Protein AF-A0A527HDG5-F1 (afdb_monomer_lite)

Sequence (61 aa):
MSSTGVSFVSSSDFRQIAVRKDSGKAERLFRAAVSAFCSLTRPSRREIGQLEDLTLPLFND

Structure (mmCIF, N/CA/C/O backbone):
data_AF-A0A527HDG5-F1
#
_entry.id   AF-A0A527HDG5-F1
#
loop_
_atom_site.group_PDB
_atom_site.id
_atom_site.type_symbol
_atom_site.label_atom_id
_atom_site.label_alt_id
_atom_site.label_comp_id
_atom_site.label_asym_id
_atom_site.label_entity_id
_atom_site.label_seq_id
_atom_site.pdbx_PDB_ins_code
_atom_site.Cartn_x
_atom_site.Cartn_y
_atom_site.Cartn_z
_atom_site.occupancy
_atom_site.B_iso_or_equiv
_atom_site.auth_seq_id
_atom_site.auth_comp_id
_atom_site.auth_asym_id
_atom_site.auth_atom_id
_atom_site.pdbx_PDB_model_num
ATOM 1 N N . MET A 1 1 ? -33.287 8.147 -2.079 1.00 40.28 1 MET A N 1
ATOM 2 C CA . MET A 1 1 ? -32.593 6.906 -1.669 1.00 40.28 1 MET A CA 1
ATOM 3 C C . MET A 1 1 ? -32.053 6.296 -2.950 1.00 40.28 1 MET A C 1
ATOM 5 O O . MET A 1 1 ? -32.839 5.929 -3.803 1.00 40.28 1 MET A O 1
ATOM 9 N N . SER A 1 2 ? -30.809 6.624 -3.283 1.00 51.94 2 SER A N 1
ATOM 10 C CA . SER A 1 2 ? -29.638 5.750 -3.102 1.00 51.94 2 SER A CA 1
ATOM 11 C C . SER A 1 2 ? -29.418 4.884 -4.334 1.00 51.94 2 SER A C 1
ATOM 13 O O . SER A 1 2 ? -30.202 3.984 -4.589 1.00 51.94 2 SER A O 1
ATOM 15 N N . SER A 1 3 ? -28.343 5.173 -5.061 1.00 42.59 3 SER A N 1
ATOM 16 C CA . SER A 1 3 ? -27.503 4.170 -5.720 1.00 42.59 3 SER A CA 1
ATOM 17 C C . SER A 1 3 ? -26.249 4.882 -6.207 1.00 42.59 3 SER A C 1
ATOM 19 O O . SER A 1 3 ? -26.133 5.297 -7.357 1.00 42.59 3 SER A O 1
ATOM 21 N N . THR A 1 4 ? -25.326 5.108 -5.274 1.00 50.81 4 THR A N 1
ATOM 22 C CA . THR A 1 4 ? -23.953 5.493 -5.588 1.00 50.81 4 THR A CA 1
ATOM 23 C C . THR A 1 4 ? -23.355 4.320 -6.357 1.00 50.81 4 THR A C 1
ATOM 25 O O . THR A 1 4 ? -23.212 3.234 -5.799 1.00 50.81 4 THR A O 1
ATOM 28 N N . GLY A 1 5 ? -23.114 4.505 -7.656 1.00 47.88 5 GLY A N 1
ATOM 29 C CA . GLY A 1 5 ? -22.577 3.475 -8.537 1.00 47.88 5 GLY A CA 1
ATOM 30 C C . GLY A 1 5 ? -21.194 3.043 -8.068 1.00 47.88 5 GLY A C 1
ATOM 31 O O . GLY A 1 5 ? -20.200 3.694 -8.371 1.00 47.88 5 GLY A O 1
ATOM 32 N N . VAL A 1 6 ? -21.136 1.950 -7.312 1.00 48.94 6 VAL A N 1
ATOM 33 C CA . VAL A 1 6 ? -19.884 1.265 -7.010 1.00 48.94 6 VAL A CA 1
ATOM 34 C C . VAL A 1 6 ? -19.517 0.495 -8.273 1.00 48.94 6 VAL A C 1
ATOM 36 O O . VAL A 1 6 ? -20.060 -0.573 -8.545 1.00 48.94 6 VAL A O 1
ATOM 39 N N . SER A 1 7 ? -18.639 1.060 -9.098 1.00 53.31 7 SER A N 1
ATOM 40 C CA . SER A 1 7 ? -17.985 0.303 -10.162 1.00 53.31 7 SER A CA 1
ATOM 41 C C . SER A 1 7 ? -17.073 -0.727 -9.498 1.00 53.31 7 SER A C 1
ATOM 43 O O . SER A 1 7 ? -16.005 -0.383 -8.990 1.00 53.31 7 SER A O 1
ATOM 45 N N . PHE A 1 8 ? -17.529 -1.979 -9.439 1.00 52.25 8 PHE A N 1
ATOM 46 C CA . PHE A 1 8 ? -16.743 -3.096 -8.928 1.00 52.25 8 PHE A CA 1
ATOM 47 C C . PHE A 1 8 ? -15.552 -3.320 -9.858 1.00 52.25 8 PHE A C 1
ATOM 49 O O . PHE A 1 8 ? -15.711 -3.809 -10.974 1.00 52.25 8 PHE A O 1
ATOM 56 N N . VAL A 1 9 ? -14.363 -2.927 -9.406 1.00 58.22 9 VAL A N 1
ATOM 57 C CA . VAL A 1 9 ? -13.118 -3.204 -10.124 1.00 58.22 9 VAL A CA 1
ATOM 58 C C . VAL A 1 9 ? -12.918 -4.719 -10.135 1.00 58.22 9 VAL A C 1
ATOM 60 O O . VAL A 1 9 ? -12.870 -5.348 -9.076 1.00 58.22 9 VAL A O 1
ATOM 63 N N . SER A 1 10 ? -12.851 -5.325 -11.322 1.00 59.59 10 SER A N 1
ATOM 64 C CA . SER A 1 10 ? -12.679 -6.768 -11.465 1.00 59.59 10 SER A CA 1
ATOM 65 C C . SER A 1 10 ? -11.207 -7.139 -11.309 1.00 59.59 10 SER A C 1
ATOM 67 O O . SER A 1 10 ? -10.307 -6.395 -11.699 1.00 59.59 10 SER A O 1
ATOM 69 N N . SER A 1 11 ? -10.926 -8.347 -10.816 1.00 56.84 11 SER A N 1
ATOM 70 C CA . SER A 1 11 ? -9.563 -8.907 -10.809 1.00 56.84 11 SER A CA 1
ATOM 71 C C . SER A 1 11 ? -8.916 -8.899 -12.204 1.00 56.84 11 SER A C 1
ATOM 73 O O . SER A 1 11 ? -7.693 -8.821 -12.335 1.00 56.84 11 SER A O 1
ATOM 75 N N . SER A 1 12 ? -9.737 -8.928 -13.256 1.00 57.44 12 SER A N 1
ATOM 76 C CA . SER A 1 12 ? -9.300 -8.830 -14.649 1.00 57.44 12 SER A CA 1
ATOM 77 C C . SER A 1 12 ? -8.729 -7.453 -15.000 1.00 57.44 12 SER A C 1
ATOM 79 O O . SER A 1 12 ? -7.734 -7.388 -15.725 1.00 57.44 12 SER A O 1
ATOM 81 N N . ASP A 1 13 ? -9.269 -6.374 -14.429 1.00 56.56 13 ASP A N 1
ATOM 82 C CA . ASP A 1 13 ? -8.742 -5.019 -14.617 1.00 56.56 13 ASP A CA 1
ATOM 83 C C . ASP A 1 13 ? -7.317 -4.925 -14.053 1.00 56.56 13 ASP A C 1
ATOM 85 O O . ASP A 1 13 ? -6.404 -4.450 -14.729 1.00 56.56 13 ASP A O 1
ATOM 89 N N . PHE A 1 14 ? -7.069 -5.516 -12.878 1.00 59.38 14 PHE A N 1
ATOM 90 C CA . PHE A 1 14 ? -5.730 -5.593 -12.276 1.00 59.38 14 PHE A CA 1
ATOM 91 C C . PHE A 1 14 ? -4.749 -6.480 -13.054 1.00 59.38 14 PHE A C 1
ATOM 93 O O . PHE A 1 14 ? -3.545 -6.212 -13.081 1.00 59.38 14 PHE A O 1
ATOM 100 N N . ARG A 1 15 ? -5.230 -7.519 -13.742 1.00 58.66 15 ARG A N 1
ATOM 101 C CA . ARG A 1 15 ? -4.373 -8.319 -14.633 1.00 58.66 15 ARG A CA 1
ATOM 102 C C . ARG A 1 15 ? -3.929 -7.516 -15.852 1.00 58.66 15 ARG A C 1
ATOM 104 O O . ARG A 1 15 ? -2.773 -7.619 -16.248 1.00 58.66 15 ARG A O 1
ATOM 111 N N . GLN A 1 16 ? -4.797 -6.675 -16.411 1.00 55.97 16 GLN A N 1
ATOM 112 C CA . GLN A 1 16 ? -4.461 -5.829 -17.561 1.00 55.97 16 GLN A CA 1
ATOM 113 C C . GLN A 1 16 ? -3.416 -4.753 -17.211 1.00 55.97 16 GLN A C 1
ATOM 115 O O . GLN A 1 16 ? -2.555 -4.413 -18.024 1.00 55.97 16 GLN A O 1
ATOM 120 N N . ILE A 1 17 ? -3.449 -4.287 -15.962 1.00 54.62 17 ILE A N 1
ATOM 121 C CA . ILE A 1 17 ? -2.453 -3.418 -15.327 1.00 54.62 17 ILE A CA 1
ATOM 122 C C . ILE A 1 17 ? -1.064 -4.081 -15.270 1.00 54.62 17 ILE A C 1
ATOM 124 O O . ILE A 1 17 ? -0.072 -3.423 -15.580 1.00 54.62 17 ILE A O 1
ATOM 128 N N . ALA A 1 18 ? -0.993 -5.371 -14.930 1.00 55.16 18 ALA A N 1
ATOM 129 C CA . ALA A 1 18 ? 0.258 -6.131 -14.848 1.00 55.16 18 ALA A CA 1
ATOM 130 C C . ALA A 1 18 ? 0.861 -6.500 -16.220 1.00 55.16 18 ALA A C 1
ATOM 132 O O . ALA A 1 18 ? 2.061 -6.757 -16.317 1.00 55.16 18 ALA A O 1
ATOM 133 N N . VAL A 1 19 ? 0.040 -6.537 -17.277 1.00 56.38 19 VAL A N 1
ATOM 134 C CA . VAL A 1 19 ? 0.441 -6.973 -18.628 1.00 56.38 19 VAL A CA 1
ATOM 135 C C . VAL A 1 19 ? 1.090 -5.852 -19.451 1.00 56.38 19 VAL A C 1
ATOM 137 O O . VAL A 1 19 ? 1.901 -6.142 -20.332 1.00 56.38 19 VAL A O 1
ATOM 140 N N . ARG A 1 20 ? 0.817 -4.570 -19.159 1.00 55.12 20 ARG A N 1
ATOM 141 C CA . ARG A 1 20 ? 1.495 -3.434 -19.817 1.00 55.12 20 ARG A CA 1
ATOM 142 C C . ARG A 1 20 ? 2.875 -3.207 -19.191 1.00 55.12 20 ARG A C 1
ATOM 144 O O . ARG A 1 20 ? 3.080 -2.417 -18.280 1.00 55.12 20 ARG A O 1
ATOM 151 N N . LYS A 1 21 ? 3.786 -4.037 -19.676 1.00 53.06 21 LYS A N 1
ATOM 152 C CA . LYS A 1 21 ? 5.180 -4.260 -19.313 1.00 53.06 21 LYS A CA 1
ATOM 153 C C . LYS A 1 21 ? 6.085 -3.150 -19.862 1.00 53.06 21 LYS A C 1
ATOM 155 O O . LYS A 1 21 ? 6.766 -3.429 -20.823 1.00 53.06 21 LYS A O 1
ATOM 160 N N . ASP A 1 22 ? 6.122 -1.959 -19.264 1.00 53.78 22 ASP A N 1
ATOM 161 C CA . ASP A 1 22 ? 7.235 -0.995 -19.485 1.00 53.78 22 ASP A CA 1
ATOM 162 C C . ASP A 1 22 ? 7.436 -0.002 -18.326 1.00 53.78 22 ASP A C 1
ATOM 164 O O . ASP A 1 22 ? 8.020 1.068 -18.459 1.00 53.78 22 ASP A O 1
ATOM 168 N N . SER A 1 23 ? 6.993 -0.388 -17.137 1.00 56.72 23 SER A N 1
ATOM 169 C CA . SER A 1 23 ? 7.222 0.343 -15.902 1.00 56.72 23 SER A CA 1
ATOM 170 C C . SER A 1 23 ? 7.797 -0.603 -14.850 1.00 56.72 23 SER A C 1
ATOM 172 O O . SER A 1 23 ? 7.427 -1.783 -14.756 1.00 56.72 23 SER A O 1
ATOM 174 N N . GLY A 1 24 ? 8.810 -0.126 -14.130 1.00 72.31 24 GLY A N 1
ATOM 175 C CA . GLY A 1 24 ? 9.686 -0.952 -13.299 1.00 72.31 24 GLY A CA 1
ATOM 176 C C . GLY A 1 24 ? 8.978 -1.715 -12.172 1.00 72.31 24 GLY A C 1
ATOM 177 O O . GLY A 1 24 ? 7.794 -1.534 -11.887 1.00 72.31 24 GLY A O 1
ATOM 178 N N . LYS A 1 25 ? 9.741 -2.569 -11.474 1.00 75.50 25 LYS A N 1
ATOM 179 C CA . LYS A 1 25 ? 9.293 -3.28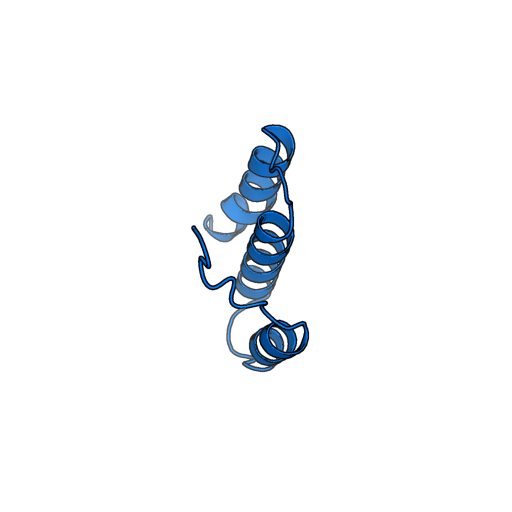6 -10.261 1.00 75.50 25 LYS A CA 1
ATOM 180 C C . LYS A 1 25 ? 8.634 -2.339 -9.246 1.00 75.50 25 LYS A C 1
ATOM 182 O O . LYS A 1 25 ? 7.637 -2.717 -8.637 1.00 75.50 25 LYS A O 1
ATOM 187 N N . ALA A 1 26 ? 9.165 -1.121 -9.124 1.00 76.38 26 ALA A N 1
ATOM 188 C CA . ALA A 1 26 ? 8.625 -0.061 -8.284 1.00 76.38 26 ALA A CA 1
ATOM 189 C C . ALA A 1 26 ? 7.172 0.289 -8.641 1.00 76.38 26 ALA A C 1
ATOM 191 O O . ALA A 1 26 ? 6.300 0.197 -7.785 1.00 76.38 26 ALA A O 1
ATOM 192 N N . GLU A 1 27 ? 6.863 0.571 -9.911 1.00 77.94 27 GLU A N 1
ATOM 193 C CA . GLU A 1 27 ? 5.492 0.918 -10.311 1.00 77.94 27 GLU A CA 1
ATOM 194 C C . GLU A 1 27 ? 4.506 -0.229 -10.039 1.00 77.94 27 GLU A C 1
ATOM 196 O O . GLU A 1 27 ? 3.381 -0.006 -9.587 1.00 77.94 27 GLU A O 1
ATOM 201 N N . ARG A 1 28 ? 4.927 -1.478 -10.269 1.00 77.75 28 ARG A N 1
ATOM 202 C CA . ARG A 1 28 ? 4.069 -2.642 -9.996 1.00 77.75 28 ARG A CA 1
ATOM 203 C C . ARG A 1 28 ? 3.770 -2.792 -8.508 1.00 77.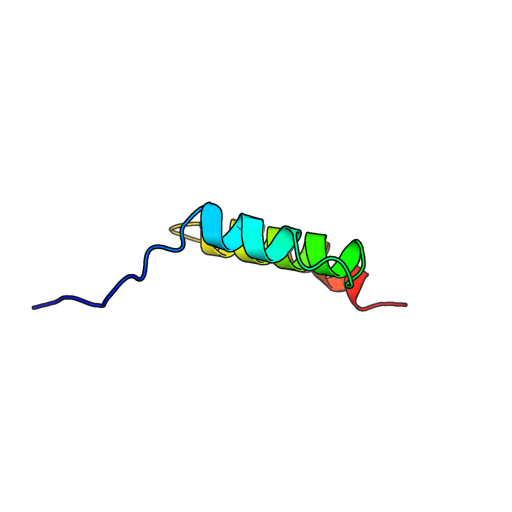75 28 ARG A C 1
ATOM 205 O O . ARG A 1 28 ? 2.625 -3.066 -8.157 1.00 77.75 28 ARG A O 1
ATOM 212 N N . LEU A 1 29 ? 4.773 -2.602 -7.650 1.00 80.62 29 LEU A N 1
ATOM 213 C CA . LEU A 1 29 ? 4.597 -2.637 -6.197 1.00 80.62 29 LEU A CA 1
ATOM 214 C C . LEU A 1 29 ? 3.712 -1.488 -5.714 1.00 80.62 29 LEU A C 1
ATOM 216 O O . LEU A 1 29 ? 2.783 -1.732 -4.950 1.00 80.62 29 LEU A O 1
ATOM 220 N N . PHE A 1 30 ? 3.925 -0.276 -6.231 1.00 82.19 30 PHE A N 1
ATOM 221 C CA . PHE A 1 30 ? 3.090 0.885 -5.935 1.00 82.19 30 PHE A CA 1
ATOM 222 C C . PHE A 1 30 ? 1.617 0.619 -6.272 1.00 82.19 30 PHE A C 1
ATOM 224 O O . PHE A 1 30 ? 0.737 0.753 -5.423 1.00 82.19 30 PHE A O 1
ATOM 231 N N . ARG A 1 31 ? 1.338 0.152 -7.496 1.00 80.25 31 ARG A N 1
ATOM 232 C CA . ARG A 1 31 ? -0.033 -0.145 -7.941 1.00 80.25 31 ARG A CA 1
ATOM 233 C C . ARG A 1 31 ? -0.670 -1.264 -7.127 1.00 80.25 31 ARG A C 1
ATOM 235 O O . ARG A 1 31 ? -1.844 -1.153 -6.782 1.00 80.25 31 ARG A O 1
ATOM 242 N N . ALA A 1 32 ? 0.077 -2.314 -6.790 1.00 80.69 32 ALA A N 1
ATOM 243 C CA . ALA A 1 32 ? -0.424 -3.397 -5.947 1.00 80.69 32 ALA A CA 1
ATOM 244 C C . ALA A 1 32 ? -0.768 -2.909 -4.529 1.00 80.69 32 ALA A C 1
ATOM 246 O O . ALA A 1 32 ? -1.844 -3.229 -4.026 1.00 80.69 32 ALA A O 1
ATOM 247 N N . ALA A 1 33 ? 0.096 -2.094 -3.919 1.00 83.25 33 ALA A N 1
ATOM 248 C CA . ALA A 1 33 ? -0.110 -1.543 -2.581 1.00 83.25 33 ALA A CA 1
ATOM 249 C C . ALA A 1 33 ? -1.353 -0.644 -2.514 1.00 83.25 33 ALA A C 1
ATOM 251 O O . ALA A 1 33 ? -2.206 -0.836 -1.649 1.00 83.25 33 ALA A O 1
ATOM 252 N N . VAL A 1 34 ? -1.511 0.271 -3.479 1.00 84.69 34 VAL A N 1
ATOM 253 C CA . VAL A 1 34 ? -2.694 1.144 -3.586 1.00 84.69 34 VAL A CA 1
ATOM 254 C C . VAL A 1 34 ? -3.971 0.320 -3.770 1.00 84.69 34 VAL A C 1
ATOM 256 O O . VAL A 1 34 ? -4.980 0.575 -3.118 1.00 84.69 34 VAL A O 1
ATOM 259 N N . SER A 1 35 ? -3.925 -0.714 -4.613 1.00 81.50 35 SER A N 1
ATOM 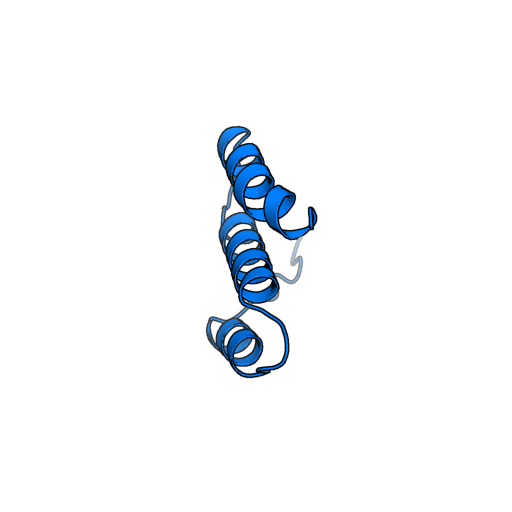260 C CA . SER A 1 35 ? -5.081 -1.580 -4.882 1.00 81.50 35 SER A CA 1
ATOM 261 C C . SER A 1 35 ? -5.503 -2.390 -3.653 1.00 81.50 35 SER A C 1
ATOM 263 O O . SER A 1 35 ? -6.695 -2.501 -3.354 1.00 81.50 35 SER A O 1
ATOM 265 N N . ALA A 1 36 ? -4.530 -2.936 -2.919 1.00 81.88 36 ALA A N 1
ATOM 266 C CA . ALA A 1 36 ? -4.769 -3.656 -1.675 1.00 81.88 36 ALA A CA 1
ATOM 267 C C . ALA A 1 36 ? -5.346 -2.727 -0.597 1.00 81.88 36 ALA A C 1
ATOM 269 O O . ALA A 1 36 ? -6.354 -3.067 0.019 1.00 81.88 36 ALA A O 1
ATOM 270 N N . PHE A 1 37 ? -4.779 -1.527 -0.435 1.00 83.00 37 PHE A N 1
ATOM 271 C CA . PHE A 1 37 ? -5.267 -0.525 0.512 1.00 83.00 37 PHE A CA 1
ATOM 272 C C . PHE A 1 37 ? -6.708 -0.088 0.205 1.00 83.00 37 PHE A C 1
ATOM 274 O O . PHE A 1 37 ? -7.554 -0.081 1.096 1.00 83.00 37 PHE A O 1
ATOM 281 N N . CYS A 1 38 ? -7.029 0.202 -1.061 1.00 81.19 38 CYS A N 1
ATOM 282 C CA . CYS A 1 38 ? -8.388 0.570 -1.476 1.00 81.19 38 CYS A CA 1
ATOM 283 C C . CYS A 1 38 ? -9.412 -0.569 -1.338 1.00 81.19 38 CYS A C 1
ATOM 285 O O . CYS A 1 38 ? -10.612 -0.303 -1.337 1.00 81.19 38 CYS A O 1
ATOM 287 N N . SER A 1 39 ? -8.967 -1.822 -1.205 1.00 82.06 39 SER A N 1
ATOM 288 C CA . SER A 1 39 ? -9.853 -2.968 -0.958 1.00 82.06 39 SER A CA 1
ATOM 289 C C . SER A 1 39 ? -10.273 -3.092 0.514 1.00 82.06 39 SER A C 1
ATOM 291 O O . SER A 1 39 ? -11.153 -3.889 0.844 1.00 82.06 39 SER A O 1
ATOM 293 N N . LEU A 1 40 ? -9.672 -2.308 1.416 1.00 82.81 40 LEU A N 1
ATOM 294 C CA . LEU A 1 40 ? -10.032 -2.289 2.830 1.00 82.81 40 LEU A CA 1
ATOM 295 C C . LEU A 1 40 ? -11.320 -1.485 3.041 1.00 82.81 40 LEU A C 1
ATOM 297 O O . LEU A 1 40 ? -11.379 -0.284 2.796 1.00 82.81 40 LEU A O 1
ATOM 301 N N . THR A 1 41 ? -12.353 -2.132 3.577 1.00 82.38 41 THR A N 1
ATOM 302 C CA . THR A 1 41 ? -13.656 -1.506 3.871 1.00 82.38 41 THR A CA 1
ATOM 303 C C . THR A 1 41 ? -13.593 -0.453 4.983 1.00 82.38 41 THR A C 1
ATOM 305 O O . THR A 1 41 ? -14.455 0.423 5.053 1.00 82.38 41 THR A O 1
ATOM 308 N N . ARG A 1 42 ? -12.566 -0.512 5.842 1.00 84.50 42 ARG A N 1
ATOM 309 C CA . ARG A 1 42 ? -12.197 0.520 6.822 1.00 84.50 42 ARG A CA 1
ATOM 310 C C . ARG A 1 42 ? -10.673 0.569 6.975 1.00 84.50 42 ARG A C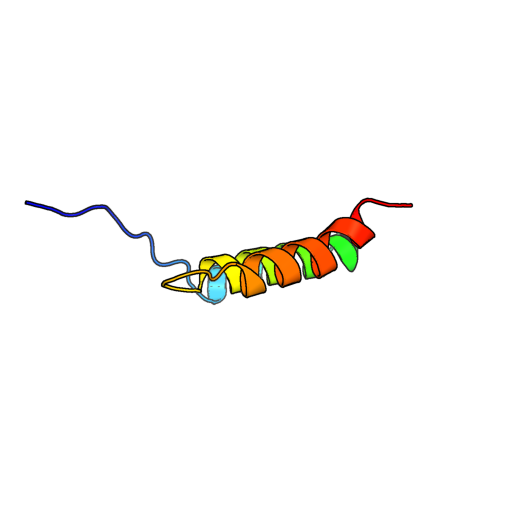 1
ATOM 312 O O . ARG A 1 42 ? -10.134 -0.180 7.792 1.00 84.50 42 ARG A O 1
ATOM 319 N N . PRO A 1 43 ? -9.964 1.418 6.216 1.00 75.00 43 PRO A N 1
ATOM 320 C CA . PRO A 1 43 ? -8.529 1.573 6.394 1.00 75.00 43 PRO A CA 1
ATOM 321 C C . PRO A 1 43 ? -8.238 2.103 7.802 1.00 75.00 43 PRO A C 1
ATOM 323 O O . PRO A 1 43 ? -8.846 3.070 8.266 1.00 75.00 43 PRO A O 1
ATOM 326 N N . SER A 1 44 ? -7.323 1.438 8.505 1.00 84.50 44 SER A N 1
ATOM 327 C CA . SER A 1 44 ? -6.865 1.874 9.824 1.00 84.50 44 SER A CA 1
ATOM 328 C C . SER A 1 44 ? -5.615 2.741 9.691 1.00 84.50 44 SER A C 1
ATOM 330 O O . SER A 1 44 ? -4.909 2.688 8.685 1.00 84.50 44 SER A O 1
ATOM 332 N N . ARG A 1 45 ? -5.282 3.496 10.744 1.00 85.25 45 ARG A N 1
ATOM 333 C CA . ARG A 1 45 ? -4.049 4.303 10.791 1.00 85.25 45 ARG A CA 1
ATOM 334 C C . ARG A 1 45 ? -2.782 3.470 10.550 1.00 85.25 45 ARG A C 1
ATOM 336 O O . ARG A 1 45 ? -1.801 3.983 10.033 1.00 85.25 45 ARG A O 1
ATOM 343 N N . ARG A 1 46 ? -2.829 2.183 10.905 1.00 85.62 46 ARG A N 1
ATOM 344 C CA . ARG A 1 46 ? -1.749 1.219 10.680 1.00 85.62 46 ARG A CA 1
ATOM 345 C C . ARG A 1 46 ? -1.586 0.869 9.198 1.00 85.62 46 ARG A C 1
ATOM 347 O O . ARG A 1 46 ? -0.466 0.866 8.713 1.00 85.62 46 ARG A O 1
ATOM 354 N N . GLU A 1 47 ? -2.686 0.647 8.486 1.00 83.62 47 GLU A N 1
ATOM 355 C CA . GLU A 1 47 ? -2.673 0.324 7.049 1.00 83.62 47 GLU 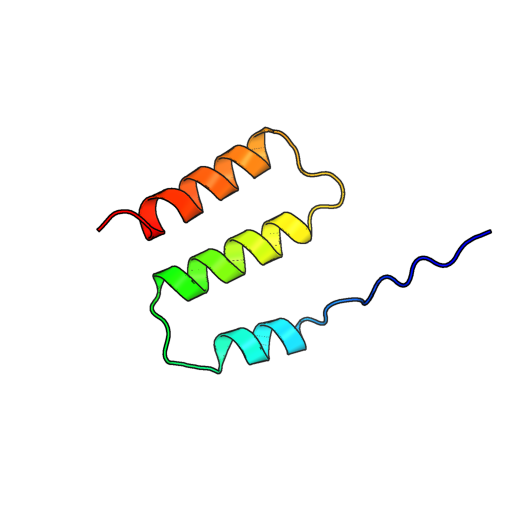A CA 1
ATOM 356 C C . GLU A 1 47 ? -2.195 1.516 6.208 1.00 83.62 47 GLU A C 1
ATOM 358 O O . GLU A 1 47 ? -1.506 1.335 5.210 1.00 83.62 47 GLU A O 1
ATOM 363 N N . ILE A 1 48 ? -2.501 2.742 6.652 1.00 86.50 48 ILE A N 1
ATOM 364 C CA . ILE A 1 48 ? -1.956 3.970 6.054 1.00 86.50 48 ILE A CA 1
ATOM 365 C C . ILE A 1 48 ? -0.430 3.987 6.190 1.00 86.50 48 ILE A C 1
ATOM 367 O O . ILE A 1 48 ? 0.259 4.128 5.187 1.00 86.50 48 ILE A O 1
ATOM 3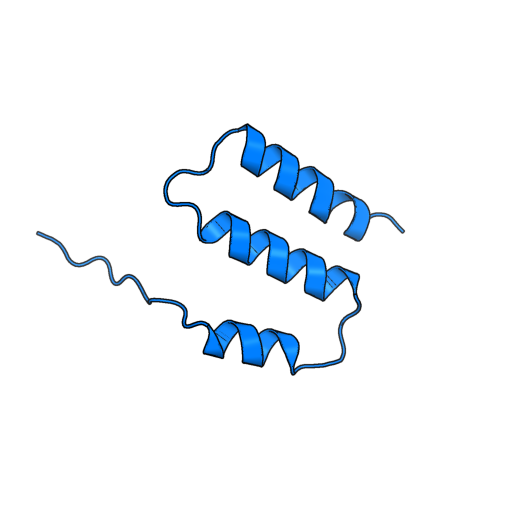71 N N . GLY A 1 49 ? 0.097 3.748 7.396 1.00 87.81 49 GLY A N 1
ATOM 372 C CA . GLY A 1 49 ? 1.546 3.695 7.611 1.00 87.81 49 GLY A CA 1
ATOM 373 C C . GLY A 1 49 ? 2.237 2.584 6.811 1.00 87.81 49 GLY A C 1
ATOM 374 O O . GLY A 1 49 ? 3.340 2.783 6.317 1.00 87.81 49 GLY A O 1
ATOM 375 N N . GLN A 1 50 ? 1.581 1.434 6.623 1.00 84.69 50 GLN A N 1
ATOM 376 C CA . GLN A 1 50 ? 2.098 0.360 5.767 1.00 84.69 50 GLN A CA 1
ATOM 377 C C . GLN A 1 50 ? 2.122 0.750 4.285 1.00 84.69 50 GLN A C 1
ATOM 379 O O . GLN A 1 50 ? 3.058 0.381 3.583 1.00 84.69 50 GLN A O 1
ATOM 384 N N . LEU A 1 51 ? 1.121 1.496 3.803 1.00 86.12 51 LEU A N 1
ATOM 385 C CA . LEU A 1 51 ? 1.121 2.030 2.441 1.00 86.12 51 LEU A CA 1
ATOM 386 C C . LEU A 1 51 ? 2.240 3.064 2.255 1.00 86.12 51 LEU A C 1
ATOM 388 O O . LEU A 1 51 ? 2.945 3.024 1.249 1.00 86.12 51 LEU A O 1
ATOM 392 N N . GLU A 1 52 ? 2.423 3.968 3.216 1.00 87.44 52 GLU A N 1
ATOM 393 C CA . GLU A 1 52 ? 3.494 4.968 3.186 1.00 87.44 52 GLU A CA 1
ATOM 394 C C . GLU A 1 52 ? 4.879 4.305 3.172 1.00 87.44 52 GLU A C 1
ATOM 396 O O . GLU A 1 52 ? 5.678 4.607 2.290 1.00 87.44 52 GLU A O 1
ATOM 401 N N . ASP A 1 53 ? 5.136 3.336 4.056 1.00 85.50 53 ASP A N 1
ATOM 402 C CA . ASP A 1 53 ? 6.400 2.583 4.111 1.00 85.50 53 ASP A CA 1
ATOM 403 C C . ASP A 1 53 ? 6.704 1.831 2.805 1.00 85.50 53 ASP A C 1
ATOM 405 O O . ASP A 1 53 ? 7.844 1.809 2.349 1.00 85.50 53 ASP A O 1
ATOM 409 N N . LEU A 1 54 ? 5.683 1.269 2.147 1.00 81.75 54 LEU A N 1
ATOM 410 C CA . LEU A 1 54 ? 5.878 0.539 0.892 1.00 81.75 54 LEU A CA 1
ATOM 411 C C . LEU A 1 54 ? 6.113 1.451 -0.318 1.00 81.75 54 LEU A C 1
ATOM 413 O O . LEU A 1 54 ? 6.681 1.006 -1.316 1.00 81.75 54 LEU A O 1
ATOM 417 N N . THR A 1 55 ? 5.606 2.685 -0.272 1.00 82.31 55 THR A N 1
ATOM 418 C CA . THR A 1 55 ? 5.558 3.579 -1.437 1.00 82.31 55 THR A CA 1
ATOM 419 C C . THR A 1 55 ? 6.589 4.696 -1.380 1.00 82.31 55 THR A C 1
ATOM 421 O O . THR A 1 55 ? 7.154 5.014 -2.421 1.00 82.31 55 THR A O 1
ATOM 424 N N . LEU A 1 56 ? 6.917 5.231 -0.201 1.00 80.31 56 LEU A N 1
ATOM 425 C CA . LEU A 1 56 ? 7.941 6.268 -0.024 1.00 80.31 56 LEU A CA 1
ATOM 426 C C . LEU A 1 56 ? 9.319 5.868 -0.588 1.00 80.31 56 LEU A C 1
ATOM 428 O O . LEU A 1 56 ? 9.901 6.672 -1.318 1.00 80.31 56 LEU A O 1
ATOM 432 N N . PRO A 1 57 ? 9.835 4.641 -0.360 1.00 79.31 57 PRO A N 1
ATOM 433 C CA . PRO A 1 57 ? 11.129 4.220 -0.900 1.00 79.31 57 PRO A CA 1
ATOM 434 C C . PRO A 1 57 ? 11.150 4.084 -2.425 1.00 79.31 57 PRO A C 1
ATOM 436 O O . PRO A 1 57 ? 12.219 3.953 -3.004 1.00 79.31 57 PRO A O 1
ATOM 439 N N . LEU A 1 58 ? 9.989 4.081 -3.089 1.00 73.69 58 LEU A N 1
ATOM 440 C CA . LEU A 1 58 ? 9.900 3.985 -4.548 1.00 73.69 58 LEU A CA 1
ATOM 441 C C . LEU A 1 58 ? 10.142 5.330 -5.247 1.00 73.69 58 LEU A C 1
ATOM 443 O O . LEU A 1 58 ? 10.322 5.345 -6.463 1.00 73.69 58 LEU A O 1
ATOM 447 N N . PHE A 1 59 ? 10.113 6.438 -4.498 1.00 67.81 59 PHE A N 1
ATOM 448 C CA . PHE A 1 59 ? 10.310 7.802 -5.003 1.00 67.81 59 PHE A CA 1
ATOM 449 C C . PHE A 1 59 ? 11.664 8.406 -4.620 1.00 67.81 59 PHE A C 1
ATOM 451 O O . PHE A 1 59 ? 11.957 9.528 -5.026 1.00 67.81 59 PHE A O 1
ATOM 458 N N . ASN A 1 60 ? 12.462 7.690 -3.830 1.00 64.94 60 ASN A N 1
ATOM 459 C CA . ASN A 1 60 ? 13.805 8.108 -3.459 1.00 64.94 60 ASN A CA 1
ATOM 460 C C . ASN A 1 60 ? 14.792 7.312 -4.326 1.00 64.94 60 ASN A C 1
ATOM 462 O O . ASN A 1 60 ? 14.767 6.083 -4.275 1.00 64.94 60 ASN A O 1
ATOM 466 N N . ASP A 1 61 ? 15.567 8.012 -5.160 1.00 56.97 61 ASP A N 1
ATOM 467 C CA . ASP A 1 61 ? 16.639 7.436 -5.994 1.00 56.97 61 ASP A CA 1
ATOM 468 C C . ASP A 1 61 ? 17.836 7.004 -5.130 1.00 56.97 61 ASP A C 1
ATOM 470 O O . ASP A 1 61 ? 18.234 7.794 -4.237 1.00 56.97 61 ASP A O 1
#

Foldseek 3Di:
DDDPDPPPDDVVNLVVVVPPPDDDPLVNQLVVLVVVQVVDPDRDPVSVVVNCVSNVVSPDD

Radius of gyration: 14.15 Å; chains: 1; bounding box: 49×17×31 Å

pLDDT: mean 70.25, std 14.12, range [40.28, 87.81]

Secondary structure (DSSP, 8-state):
----------HHHHHHHHHS--S-HHHHHHHHHHHHHHT-SS--HHHHHHHHHHHGGGS--